Protein AF-H1KG94-F1 (afdb_monomer)

Radius of gyration: 16.06 Å; Cα contacts (8 Å, |Δi|>4): 146; chains: 1; bounding box: 46×29×53 Å

Sequence (96 aa):
MHDPSSPWQPMDNAPLDRPVDLRLDRWVGDGDRLTTGIARGASWMTRTSVRHPVPHWSRVPAGWRVTGWRPSTDPSARPVEKNRRGGPAAAHEARP

Organism: NCBI:txid882800

Mean predicted aligned error: 11.31 Å

Structure (mmCIF, N/CA/C/O backbone):
data_AF-H1KG94-F1
#
_entry.id   AF-H1KG94-F1
#
loop_
_atom_site.group_PDB
_atom_site.id
_atom_site.type_symbol
_atom_site.label_atom_id
_atom_site.label_alt_id
_atom_site.label_comp_id
_atom_site.label_asym_id
_atom_site.label_entity_id
_atom_site.label_seq_id
_atom_site.pdbx_PDB_ins_code
_atom_site.Cartn_x
_atom_site.Cartn_y
_atom_site.Cartn_z
_atom_site.occupancy
_atom_site.B_iso_or_equiv
_atom_site.auth_seq_id
_atom_site.auth_comp_id
_atom_site.auth_asym_id
_atom_site.auth_atom_id
_atom_site.pdbx_PDB_model_num
ATOM 1 N N . MET A 1 1 ? 22.046 -2.400 6.134 1.00 40.34 1 MET A N 1
ATOM 2 C CA . MET A 1 1 ? 22.381 -0.965 6.243 1.00 40.34 1 MET A CA 1
ATOM 3 C C . MET A 1 1 ? 21.071 -0.197 6.245 1.00 40.34 1 MET A C 1
ATOM 5 O O . MET A 1 1 ? 20.387 -0.208 5.233 1.00 40.34 1 MET A O 1
ATOM 9 N N . HIS A 1 2 ? 20.671 0.355 7.390 1.00 45.38 2 HIS A N 1
ATOM 10 C CA . HIS A 1 2 ? 19.586 1.335 7.447 1.00 45.38 2 HIS A CA 1
ATOM 11 C C . HIS A 1 2 ? 20.196 2.677 7.050 1.00 45.38 2 HIS A C 1
ATOM 13 O O . HIS A 1 2 ? 21.155 3.098 7.687 1.00 45.38 2 HIS A O 1
ATOM 19 N N . ASP A 1 3 ? 19.697 3.303 5.988 1.00 47.50 3 ASP A N 1
ATOM 20 C CA . ASP A 1 3 ? 20.053 4.678 5.644 1.00 47.50 3 ASP A CA 1
ATOM 21 C C . ASP A 1 3 ? 19.332 5.614 6.634 1.00 47.50 3 ASP A C 1
ATOM 23 O O . ASP A 1 3 ? 18.102 5.706 6.577 1.00 47.50 3 ASP A O 1
ATOM 27 N N . PRO A 1 4 ? 20.037 6.264 7.579 1.00 53.94 4 PRO A N 1
ATOM 28 C CA . PRO A 1 4 ? 19.405 7.096 8.605 1.00 53.94 4 PRO A CA 1
ATOM 29 C C . PRO A 1 4 ? 18.800 8.388 8.029 1.00 53.94 4 PRO A C 1
ATOM 31 O O . PRO A 1 4 ? 18.058 9.076 8.724 1.00 53.94 4 PRO A O 1
ATOM 34 N N . SER A 1 5 ? 19.093 8.711 6.764 1.00 58.28 5 SER A N 1
ATOM 35 C CA . SER A 1 5 ? 18.496 9.823 6.019 1.00 58.28 5 SER A CA 1
ATOM 36 C C . SER A 1 5 ? 17.199 9.468 5.298 1.00 58.28 5 SER A C 1
ATOM 38 O O . SER A 1 5 ? 16.544 10.366 4.765 1.00 58.28 5 SER A O 1
ATOM 40 N N . SER A 1 6 ? 16.789 8.195 5.270 1.00 67.06 6 SER A N 1
ATOM 41 C CA . SER A 1 6 ? 15.560 7.828 4.583 1.00 67.06 6 SER A CA 1
ATOM 42 C C . SER A 1 6 ? 14.363 8.248 5.438 1.00 67.06 6 SER A C 1
ATOM 44 O O . SER A 1 6 ? 14.173 7.706 6.525 1.00 67.06 6 SER A O 1
ATOM 46 N N . PRO A 1 7 ? 13.488 9.152 4.959 1.00 81.75 7 PRO A N 1
ATOM 47 C CA . PRO A 1 7 ? 12.280 9.540 5.690 1.00 81.75 7 PRO A CA 1
ATOM 48 C C . PRO A 1 7 ? 11.244 8.401 5.762 1.00 81.75 7 PRO A C 1
ATOM 50 O O . PRO A 1 7 ? 10.130 8.612 6.236 1.00 81.75 7 PRO A O 1
ATOM 53 N N . TRP A 1 8 ? 11.586 7.220 5.236 1.00 88.50 8 TRP A N 1
ATOM 54 C CA . TRP A 1 8 ? 10.749 6.039 5.126 1.00 88.50 8 TRP A CA 1
ATOM 55 C C . TRP A 1 8 ? 11.039 5.064 6.262 1.00 88.50 8 TRP A C 1
ATOM 57 O O . TRP A 1 8 ? 12.167 4.618 6.455 1.00 88.50 8 TRP A O 1
ATOM 67 N N . GLN A 1 9 ? 9.986 4.706 6.978 1.00 90.81 9 GLN A N 1
ATOM 68 C CA . GLN A 1 9 ? 9.991 3.757 8.075 1.00 90.81 9 GLN A CA 1
ATOM 69 C C . GLN A 1 9 ? 9.582 2.354 7.585 1.00 90.81 9 GLN A C 1
ATOM 71 O O . GLN A 1 9 ? 8.857 2.241 6.585 1.00 90.81 9 GLN A O 1
ATOM 76 N N . PRO A 1 10 ? 10.036 1.280 8.260 1.00 89.81 10 PRO A N 1
ATOM 77 C CA . PRO A 1 10 ? 9.632 -0.096 7.961 1.00 89.81 10 PRO A CA 1
ATOM 78 C C . PRO A 1 10 ? 8.117 -0.286 8.049 1.00 89.81 10 PRO A C 1
ATOM 80 O O . PRO A 1 10 ? 7.464 0.329 8.880 1.00 89.81 10 PRO A O 1
ATOM 83 N N . MET A 1 11 ? 7.532 -1.168 7.241 1.00 88.69 11 MET A N 1
ATOM 84 C CA . MET A 1 11 ? 6.076 -1.383 7.273 1.00 88.69 11 MET A CA 1
ATOM 85 C C . MET A 1 11 ? 5.560 -2.027 8.566 1.00 88.69 11 MET A C 1
ATOM 87 O O . MET A 1 11 ? 4.379 -1.882 8.870 1.00 88.69 11 MET A O 1
ATOM 91 N N . ASP A 1 12 ? 6.423 -2.690 9.340 1.00 87.81 12 ASP A N 1
ATOM 92 C CA . ASP A 1 12 ? 6.042 -3.416 10.560 1.00 87.81 12 ASP A CA 1
ATOM 93 C C . ASP A 1 12 ? 5.489 -2.504 11.665 1.00 87.81 12 ASP A C 1
ATOM 95 O O . ASP A 1 12 ? 4.733 -2.954 12.522 1.00 87.81 12 ASP A O 1
ATOM 99 N N . ASN A 1 13 ? 5.836 -1.212 11.635 1.00 87.00 13 ASN A N 1
ATOM 100 C CA . ASN A 1 13 ? 5.348 -0.207 12.580 1.00 87.00 13 ASN A CA 1
ATOM 101 C C . ASN A 1 13 ? 4.410 0.831 11.933 1.00 87.00 13 ASN A C 1
ATOM 103 O O . ASN A 1 13 ? 4.175 1.891 12.516 1.00 87.00 13 ASN A O 1
ATOM 107 N N . ALA A 1 14 ? 3.886 0.551 10.734 1.00 88.56 14 ALA A N 1
ATOM 108 C CA . ALA A 1 14 ? 3.001 1.471 10.030 1.00 88.56 14 ALA A CA 1
ATOM 109 C C . ALA A 1 14 ? 1.688 1.693 10.808 1.00 88.56 14 ALA A C 1
ATOM 111 O O . ALA A 1 14 ? 1.006 0.722 11.148 1.00 88.56 14 ALA A O 1
ATOM 112 N N . PRO A 1 15 ? 1.285 2.950 11.074 1.00 87.25 15 PRO A N 1
ATOM 113 C CA . PRO A 1 15 ? 0.055 3.235 11.798 1.00 87.25 15 PRO A CA 1
ATOM 114 C C . PRO A 1 15 ? -1.160 2.923 10.921 1.00 87.25 15 PRO A C 1
ATOM 116 O O . PRO A 1 15 ? -1.287 3.436 9.811 1.00 87.25 15 PRO A O 1
ATOM 119 N N . LEU A 1 16 ? -2.061 2.082 11.426 1.00 87.56 16 LEU A N 1
ATOM 120 C CA . LEU A 1 16 ? -3.226 1.583 10.683 1.00 87.56 16 LEU A CA 1
ATOM 121 C C . LEU A 1 16 ? -4.485 2.447 10.881 1.00 87.56 16 LEU A C 1
ATOM 123 O O . LEU A 1 16 ? -5.471 2.285 10.167 1.00 87.56 16 LEU A O 1
ATOM 127 N N . ASP A 1 17 ? -4.459 3.355 11.852 1.00 83.88 17 ASP A N 1
ATOM 128 C CA . ASP A 1 17 ? -5.564 4.215 12.291 1.00 83.88 17 ASP A CA 1
ATOM 129 C C . ASP A 1 17 ? -5.660 5.544 11.521 1.00 83.88 17 ASP A C 1
ATOM 131 O O . ASP A 1 17 ? -6.672 6.242 11.591 1.00 83.88 17 ASP A O 1
ATOM 135 N N . ARG A 1 18 ? -4.623 5.899 10.755 1.00 84.62 18 ARG A N 1
ATOM 136 C CA . ARG A 1 18 ? -4.506 7.191 10.065 1.00 84.62 18 ARG A CA 1
ATOM 137 C C . ARG A 1 18 ? -3.875 7.058 8.680 1.00 84.62 18 ARG A C 1
ATOM 139 O O . ARG A 1 18 ? -3.186 6.076 8.411 1.00 84.62 18 ARG A O 1
ATOM 146 N N . PRO A 1 19 ? -4.082 8.040 7.786 1.00 90.31 19 PRO A N 1
ATOM 147 C CA . PRO A 1 19 ? -3.440 8.037 6.485 1.00 90.31 19 PRO A CA 1
ATOM 148 C C . PRO A 1 19 ? -1.924 8.207 6.575 1.00 90.31 19 PRO A C 1
ATOM 150 O O . PRO A 1 19 ? -1.415 9.009 7.362 1.00 90.31 19 PRO A O 1
ATOM 153 N N . VAL A 1 20 ? -1.217 7.505 5.696 1.00 92.25 20 VAL A N 1
ATOM 154 C CA . VAL A 1 20 ? 0.238 7.563 5.535 1.00 92.25 20 VAL A CA 1
ATOM 155 C C . VAL A 1 20 ? 0.605 7.676 4.064 1.00 92.25 20 VAL A C 1
ATOM 157 O O . VAL A 1 20 ? -0.156 7.281 3.181 1.00 92.25 20 VAL A O 1
ATOM 160 N N . ASP A 1 21 ? 1.792 8.191 3.785 1.00 93.25 21 ASP A N 1
ATOM 161 C CA . ASP A 1 21 ? 2.396 8.000 2.474 1.00 93.25 21 ASP A CA 1
ATOM 162 C C . ASP A 1 21 ? 3.090 6.639 2.459 1.00 93.25 21 ASP A C 1
ATOM 164 O O . ASP A 1 21 ? 3.795 6.290 3.406 1.00 93.25 21 ASP A O 1
ATOM 168 N N . LEU A 1 22 ? 2.926 5.889 1.373 1.00 93.75 22 LEU A N 1
ATOM 169 C CA . LEU A 1 22 ? 3.552 4.587 1.175 1.00 93.75 22 LEU A CA 1
ATOM 170 C C . LEU A 1 22 ? 4.571 4.644 0.049 1.00 93.75 22 LEU A C 1
ATOM 172 O O . LEU A 1 22 ? 4.293 5.180 -1.026 1.00 93.75 22 LEU A O 1
ATOM 176 N N . ARG A 1 23 ? 5.722 4.021 0.279 1.00 93.38 23 ARG A N 1
ATOM 177 C CA . ARG A 1 23 ? 6.691 3.683 -0.753 1.00 93.38 23 ARG A CA 1
ATOM 178 C C . ARG A 1 23 ? 6.301 2.345 -1.360 1.00 93.38 23 ARG A C 1
ATOM 180 O O . ARG A 1 23 ? 6.075 1.368 -0.644 1.00 93.38 23 ARG A O 1
ATOM 187 N N . LEU A 1 24 ? 6.212 2.329 -2.680 1.00 94.12 24 LEU A N 1
ATOM 188 C CA . LEU A 1 24 ? 5.830 1.169 -3.464 1.00 94.12 24 LEU A CA 1
ATOM 189 C C . LEU A 1 24 ? 6.973 0.792 -4.388 1.00 94.12 24 LEU A C 1
ATOM 191 O O . LEU A 1 24 ? 7.548 1.671 -5.015 1.00 94.12 24 LEU A O 1
ATOM 195 N N . ASP A 1 25 ? 7.228 -0.496 -4.548 1.00 91.81 25 ASP A N 1
ATOM 196 C CA . ASP A 1 25 ? 8.189 -1.006 -5.513 1.00 91.81 25 ASP A CA 1
ATOM 197 C C . ASP A 1 25 ? 7.519 -2.040 -6.421 1.00 91.81 25 ASP A C 1
ATOM 199 O O . ASP A 1 25 ? 6.701 -2.855 -5.984 1.00 91.81 25 ASP A O 1
ATOM 203 N N . ARG A 1 26 ? 7.853 -2.003 -7.708 1.00 89.69 26 ARG A N 1
ATOM 204 C CA . ARG A 1 26 ? 7.395 -2.969 -8.705 1.00 89.69 26 ARG A CA 1
ATOM 205 C C . ARG A 1 26 ? 8.539 -3.328 -9.638 1.00 89.69 26 ARG A C 1
ATOM 207 O O . ARG A 1 26 ? 9.205 -2.446 -10.172 1.00 89.69 26 ARG A O 1
ATOM 214 N N . TRP A 1 27 ? 8.712 -4.620 -9.883 1.00 84.25 27 TRP A N 1
ATOM 215 C CA . TRP A 1 27 ? 9.571 -5.103 -10.957 1.00 84.25 27 TRP A CA 1
ATOM 216 C C . TRP A 1 27 ? 8.868 -4.929 -12.306 1.00 84.25 27 TRP A C 1
ATOM 218 O O . TRP A 1 27 ? 7.689 -5.262 -12.459 1.00 84.25 27 TRP A O 1
ATOM 228 N N . VAL A 1 28 ? 9.583 -4.360 -13.270 1.00 80.81 28 VAL A N 1
ATOM 229 C CA . VAL A 1 28 ? 9.127 -4.129 -14.641 1.00 80.81 28 VAL A CA 1
ATOM 230 C C . VAL A 1 28 ? 10.017 -4.950 -15.577 1.00 80.81 28 VAL A C 1
ATOM 232 O O . VAL A 1 28 ? 11.239 -4.833 -15.511 1.00 80.81 28 VAL A O 1
ATOM 235 N N . GLY A 1 29 ? 9.400 -5.769 -16.435 1.00 74.19 29 GLY A N 1
ATOM 236 C CA . GLY A 1 29 ? 10.089 -6.776 -17.259 1.00 74.19 29 GLY A CA 1
ATOM 237 C C . GLY A 1 29 ? 10.313 -8.099 -16.514 1.00 74.19 29 GLY A C 1
ATOM 238 O O . GLY A 1 29 ? 9.767 -8.280 -15.424 1.00 74.19 29 GLY A O 1
ATOM 239 N N . ASP A 1 30 ? 11.129 -8.994 -17.079 1.00 73.50 30 ASP A N 1
ATOM 240 C CA . ASP A 1 30 ? 11.557 -10.280 -16.488 1.00 73.50 30 ASP A CA 1
ATOM 241 C C . ASP A 1 30 ? 12.494 -10.105 -15.267 1.00 73.50 30 ASP A C 1
ATOM 243 O O . ASP A 1 30 ? 13.480 -10.812 -15.097 1.00 73.50 30 ASP A O 1
ATOM 247 N N . GLY A 1 31 ? 12.201 -9.141 -14.389 1.00 65.38 31 GLY A N 1
ATOM 248 C CA . GLY A 1 31 ? 12.937 -8.909 -13.143 1.00 65.38 31 GLY A CA 1
ATOM 249 C C . GLY A 1 31 ? 14.127 -7.951 -13.237 1.00 65.38 31 GLY A C 1
ATOM 250 O O . GLY A 1 31 ? 14.773 -7.724 -12.223 1.00 65.38 31 GLY A O 1
ATOM 251 N N . ASP A 1 32 ? 14.398 -7.335 -14.390 1.00 69.38 32 ASP A N 1
ATOM 252 C CA . ASP A 1 32 ? 15.607 -6.508 -14.558 1.00 69.38 32 ASP A CA 1
ATOM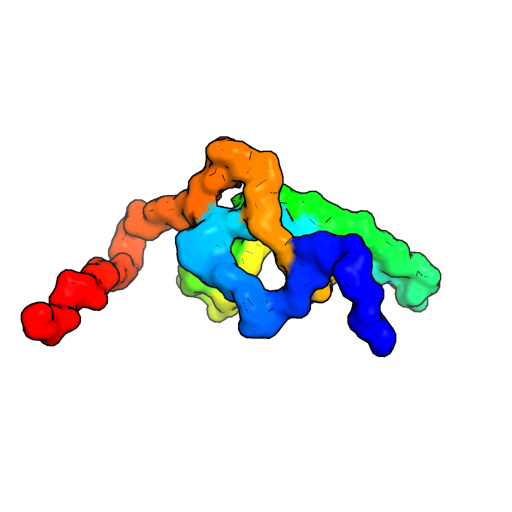 253 C C . ASP A 1 32 ? 15.495 -5.077 -14.014 1.00 69.38 32 ASP A C 1
ATOM 255 O O . ASP A 1 32 ? 16.507 -4.453 -13.685 1.00 69.38 32 ASP A O 1
ATOM 259 N N . ARG A 1 33 ? 14.284 -4.511 -13.904 1.00 73.25 33 ARG A N 1
ATOM 260 C CA . ARG A 1 33 ? 14.121 -3.102 -13.511 1.00 73.25 33 ARG A CA 1
ATOM 261 C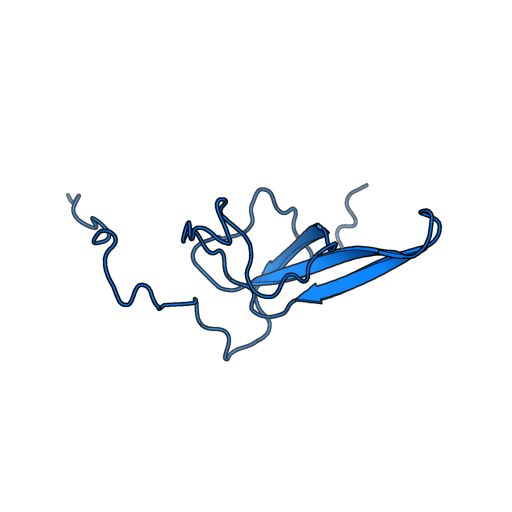 C . ARG A 1 33 ? 13.171 -2.916 -12.339 1.00 73.25 33 ARG A C 1
ATOM 263 O O . ARG A 1 33 ? 11.961 -3.086 -12.471 1.00 73.25 33 ARG A O 1
ATOM 270 N N . LEU A 1 34 ? 13.710 -2.464 -11.209 1.00 83.81 34 LEU A N 1
ATOM 271 C CA . LEU A 1 34 ? 12.914 -2.010 -10.072 1.00 83.81 34 LEU A CA 1
ATOM 272 C C . LEU A 1 34 ? 12.419 -0.579 -10.315 1.00 83.81 34 LEU A C 1
ATOM 274 O O . LEU A 1 34 ? 13.208 0.3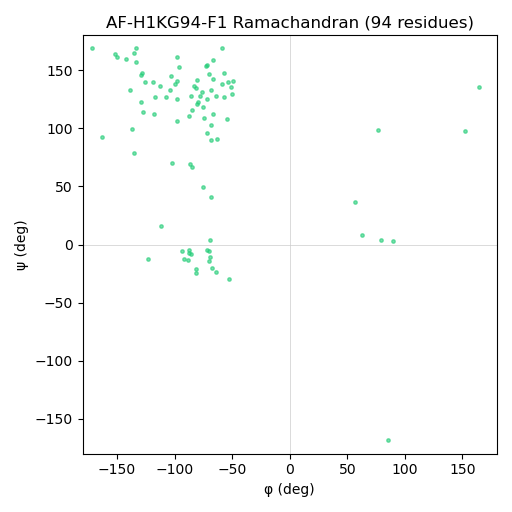40 -10.529 1.00 83.81 34 LEU A O 1
ATOM 278 N N . THR A 1 35 ? 11.104 -0.387 -10.278 1.00 86.81 35 THR A N 1
ATOM 279 C CA . THR A 1 35 ? 10.466 0.932 -10.304 1.00 86.81 35 THR A CA 1
ATOM 280 C C . THR A 1 35 ? 9.908 1.243 -8.925 1.00 86.81 35 THR A C 1
ATOM 282 O O . THR A 1 35 ? 9.119 0.464 -8.395 1.00 86.81 35 THR A O 1
ATOM 285 N N . THR A 1 36 ? 10.281 2.397 -8.371 1.00 89.56 36 THR A N 1
ATOM 286 C CA . THR A 1 36 ? 9.743 2.905 -7.105 1.00 89.56 36 THR A CA 1
ATOM 287 C C . THR A 1 36 ? 8.667 3.957 -7.372 1.00 89.56 36 THR A C 1
ATOM 289 O O . THR A 1 36 ? 8.820 4.817 -8.238 1.00 89.56 36 THR A O 1
ATOM 292 N N . GLY A 1 37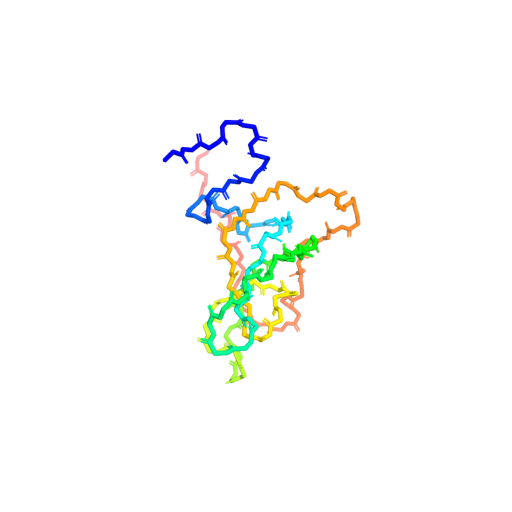 ? 7.581 3.904 -6.611 1.00 89.88 37 GLY A N 1
ATOM 293 C CA . GLY A 1 37 ? 6.461 4.836 -6.640 1.00 89.88 37 GLY A CA 1
ATOM 294 C C . GLY A 1 37 ? 6.058 5.268 -5.231 1.00 89.88 37 GLY A C 1
ATOM 295 O O . GLY A 1 37 ? 6.517 4.709 -4.234 1.00 89.88 37 GLY A O 1
ATOM 296 N N . ILE A 1 38 ? 5.193 6.281 -5.146 1.00 91.56 38 ILE A N 1
ATOM 297 C CA . ILE A 1 38 ? 4.664 6.782 -3.874 1.00 91.56 38 ILE A CA 1
ATOM 298 C C . ILE A 1 38 ? 3.140 6.850 -3.951 1.00 91.56 38 ILE A C 1
ATOM 300 O O . ILE A 1 38 ? 2.595 7.560 -4.797 1.00 91.56 38 ILE A O 1
ATOM 304 N N . ALA A 1 39 ? 2.455 6.166 -3.037 1.00 90.69 39 ALA A N 1
ATOM 305 C CA . ALA A 1 39 ? 1.023 6.337 -2.816 1.00 90.69 39 ALA A CA 1
ATOM 306 C C . ALA A 1 39 ? 0.804 7.285 -1.635 1.00 90.69 39 ALA A C 1
ATOM 308 O O . ALA A 1 39 ? 1.029 6.917 -0.484 1.00 90.69 39 ALA A O 1
ATOM 309 N N . ARG A 1 40 ? 0.381 8.520 -1.923 1.00 91.00 40 ARG A N 1
ATOM 310 C CA . ARG A 1 40 ? 0.138 9.538 -0.892 1.00 91.00 40 ARG A CA 1
ATOM 311 C C . ARG A 1 40 ? -1.215 9.355 -0.217 1.00 91.00 40 ARG A C 1
ATOM 313 O O . ARG A 1 40 ? -2.199 9.052 -0.903 1.00 91.00 40 ARG A O 1
ATOM 320 N N . GLY A 1 41 ? -1.269 9.581 1.095 1.00 88.81 41 GLY A N 1
ATOM 321 C CA . GLY A 1 41 ? -2.507 9.507 1.880 1.00 88.81 41 GLY A CA 1
ATOM 322 C C . GLY A 1 41 ? -3.230 8.156 1.772 1.00 88.81 41 GLY A C 1
ATOM 323 O O . GLY A 1 41 ? -4.458 8.111 1.685 1.00 88.81 41 GLY A O 1
ATOM 324 N N . ALA A 1 42 ? -2.479 7.058 1.702 1.00 89.88 42 ALA A N 1
ATOM 325 C CA . ALA A 1 42 ? -3.012 5.705 1.758 1.00 89.88 42 ALA A CA 1
ATOM 326 C C . ALA A 1 42 ? -3.527 5.398 3.169 1.00 89.88 42 ALA A C 1
ATOM 328 O O . ALA A 1 42 ? -2.987 5.871 4.163 1.00 89.88 42 ALA A O 1
ATOM 329 N N . SER A 1 43 ? -4.580 4.596 3.272 1.00 89.81 43 SER A N 1
ATOM 330 C CA . SER A 1 43 ? -5.165 4.184 4.552 1.00 89.81 43 SER A CA 1
ATOM 331 C C . SER A 1 43 ? -5.317 2.677 4.587 1.00 89.81 43 SER A C 1
ATOM 333 O O . SER A 1 43 ? -5.608 2.060 3.558 1.00 89.81 43 SER A O 1
ATOM 335 N N . TRP A 1 44 ? -5.146 2.095 5.767 1.00 87.81 44 TRP A N 1
ATOM 336 C CA . TRP A 1 44 ? -5.384 0.678 5.971 1.00 87.81 44 TRP A CA 1
ATOM 337 C C . TRP A 1 44 ? -6.878 0.370 5.851 1.00 87.81 44 TRP A C 1
ATOM 339 O O . TRP A 1 44 ? -7.721 1.072 6.410 1.00 87.81 44 TRP A O 1
ATOM 349 N N . MET A 1 45 ? -7.216 -0.669 5.094 1.00 84.00 45 MET A N 1
ATOM 350 C CA . MET A 1 45 ? -8.585 -1.124 4.885 1.00 84.00 45 MET A CA 1
ATOM 351 C C . MET A 1 45 ? -8.724 -2.543 5.421 1.00 84.00 45 MET A C 1
ATOM 353 O O . MET A 1 45 ? -8.186 -3.489 4.853 1.00 84.00 45 MET A O 1
ATOM 357 N N . THR A 1 46 ? -9.495 -2.698 6.497 1.00 73.19 46 THR A N 1
ATOM 358 C CA . THR A 1 46 ? -9.844 -4.005 7.080 1.00 73.19 46 THR A CA 1
ATOM 359 C C . THR A 1 46 ? -11.066 -4.640 6.424 1.00 73.19 46 THR A C 1
ATOM 361 O O . THR A 1 46 ? -11.387 -5.791 6.717 1.00 73.19 46 THR A O 1
ATOM 364 N N . ARG A 1 47 ? -11.768 -3.910 5.541 1.00 65.06 47 ARG A N 1
ATOM 365 C CA . ARG A 1 47 ? -13.005 -4.395 4.932 1.00 65.06 47 ARG A CA 1
ATOM 366 C C . ARG A 1 47 ? -12.722 -5.556 3.983 1.00 65.06 47 ARG A C 1
ATOM 368 O O . ARG A 1 47 ? -12.341 -5.369 2.828 1.00 65.06 47 ARG A O 1
ATOM 375 N N . THR A 1 48 ? -13.030 -6.742 4.478 1.00 61.00 48 THR A N 1
ATOM 376 C CA . THR A 1 48 ? -13.102 -7.997 3.746 1.00 61.00 48 THR A CA 1
ATOM 377 C C . THR A 1 48 ? -14.335 -7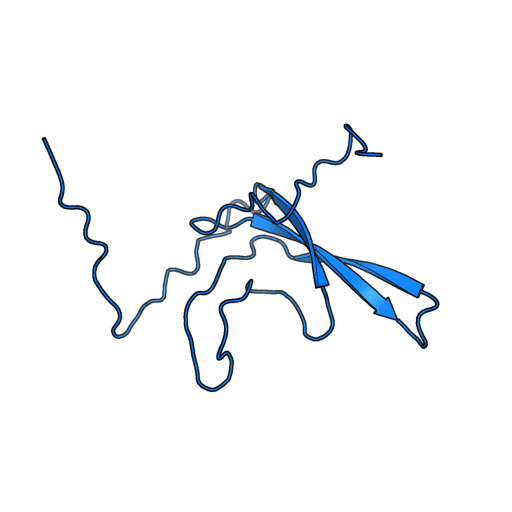.971 2.844 1.00 61.00 48 THR A C 1
ATOM 379 O O . THR A 1 48 ? -15.462 -8.198 3.276 1.00 61.00 48 THR A O 1
ATOM 382 N N . SER A 1 49 ? -14.152 -7.602 1.579 1.00 58.53 49 SER A N 1
ATOM 383 C CA . SER A 1 49 ? -15.171 -7.807 0.538 1.00 58.53 49 SER A CA 1
ATOM 384 C C . SER A 1 49 ? -14.825 -9.073 -0.241 1.00 58.53 49 SER A C 1
ATOM 386 O O . SER A 1 49 ? -13.668 -9.477 -0.239 1.00 58.53 49 SER A O 1
ATOM 388 N N . VAL A 1 50 ? -15.769 -9.672 -0.975 1.00 61.47 50 VAL A N 1
ATOM 389 C CA . VAL A 1 50 ? -15.460 -10.833 -1.846 1.00 61.47 50 VAL A CA 1
ATOM 390 C C . VAL A 1 50 ? -14.295 -10.527 -2.807 1.00 61.47 50 VAL A C 1
ATOM 392 O O . VAL A 1 50 ? -13.519 -11.411 -3.146 1.00 61.47 50 VAL A O 1
ATOM 395 N N . ARG A 1 51 ? -14.127 -9.256 -3.206 1.00 59.53 51 ARG A N 1
ATOM 396 C CA . ARG A 1 51 ? -13.023 -8.795 -4.066 1.00 59.53 51 ARG A CA 1
ATOM 397 C C . ARG A 1 51 ? -11.706 -8.543 -3.323 1.00 59.53 51 ARG A C 1
ATOM 399 O O . ARG A 1 51 ? -10.657 -8.545 -3.952 1.00 59.53 51 ARG A O 1
ATOM 406 N N . HIS A 1 52 ? -11.755 -8.327 -2.012 1.00 62.56 52 HIS A N 1
ATOM 407 C CA . HIS A 1 52 ? -10.591 -8.076 -1.165 1.00 62.56 52 HIS A CA 1
ATOM 408 C C . HIS A 1 52 ? -10.718 -8.918 0.105 1.00 62.56 52 HIS A C 1
ATOM 410 O O . HIS A 1 52 ? -11.134 -8.393 1.137 1.00 62.56 52 HIS A O 1
ATOM 416 N N . PRO A 1 53 ? -10.412 -10.225 0.028 1.00 64.88 53 PRO A N 1
ATOM 417 C CA . PRO A 1 53 ? -10.582 -11.152 1.145 1.00 64.88 53 PRO A CA 1
ATOM 418 C C . PRO A 1 53 ? -9.554 -10.935 2.265 1.00 64.88 53 PRO A C 1
ATOM 420 O O . PRO A 1 53 ? -9.630 -11.583 3.303 1.00 64.88 53 PRO A O 1
ATOM 423 N N . VAL A 1 54 ? -8.593 -10.031 2.064 1.00 76.00 54 VAL A N 1
ATOM 424 C CA . VAL A 1 54 ? -7.543 -9.710 3.028 1.00 76.00 54 VAL A CA 1
ATOM 425 C C . VAL A 1 54 ? -7.467 -8.200 3.262 1.00 76.00 54 VAL A C 1
ATOM 427 O O . VAL A 1 54 ? -7.732 -7.415 2.338 1.00 76.00 54 VAL A O 1
ATOM 430 N N . PRO A 1 55 ? -7.098 -7.774 4.483 1.00 80.56 55 PRO A N 1
ATOM 431 C CA . PRO A 1 55 ? -6.752 -6.391 4.751 1.00 80.56 55 PRO A CA 1
ATOM 432 C C . PRO A 1 55 ? -5.667 -5.890 3.797 1.00 80.56 55 PRO A C 1
ATOM 434 O O . PRO A 1 55 ? -4.733 -6.619 3.459 1.00 80.56 55 PRO A O 1
ATOM 437 N N . HIS A 1 56 ? -5.800 -4.652 3.338 1.00 85.00 56 HIS A N 1
ATOM 438 C CA . HIS A 1 56 ? -4.868 -4.070 2.379 1.00 85.00 56 HIS A CA 1
ATOM 439 C C . HIS A 1 56 ? -4.767 -2.558 2.552 1.00 85.00 56 HIS A C 1
ATOM 441 O O . HIS A 1 56 ? -5.641 -1.909 3.125 1.00 85.00 56 HIS A O 1
ATOM 447 N N . TRP A 1 57 ? -3.695 -1.984 2.017 1.00 89.00 57 TRP A N 1
ATOM 448 C CA . TRP A 1 57 ? -3.546 -0.540 1.911 1.00 89.00 57 TRP A CA 1
ATOM 449 C C . TRP A 1 57 ? -4.302 -0.010 0.698 1.00 89.00 57 TRP A C 1
ATOM 451 O O . TRP A 1 57 ? -4.198 -0.546 -0.408 1.00 89.00 57 TRP A O 1
ATOM 461 N N . SER A 1 58 ? -5.045 1.075 0.893 1.00 86.69 58 SER A N 1
ATOM 462 C CA . SER A 1 58 ? -5.699 1.777 -0.206 1.00 86.69 58 SER A CA 1
ATOM 463 C C . SER A 1 58 ? -4.675 2.433 -1.136 1.00 86.69 58 SER A C 1
ATOM 465 O O . SER A 1 58 ? -3.536 2.688 -0.750 1.00 86.69 58 SER A O 1
ATOM 467 N N . ARG A 1 59 ? -5.080 2.723 -2.381 1.00 85.94 59 ARG A N 1
ATOM 468 C CA . ARG A 1 59 ? -4.247 3.405 -3.396 1.00 85.94 59 ARG A CA 1
ATOM 469 C C . ARG A 1 59 ? -2.977 2.646 -3.818 1.00 85.94 59 ARG A C 1
ATOM 471 O O . ARG A 1 59 ? -2.184 3.197 -4.576 1.00 85.94 59 ARG A O 1
ATOM 478 N N . VAL A 1 60 ? -2.803 1.394 -3.392 1.00 88.62 60 VAL A N 1
ATOM 479 C CA . VAL A 1 60 ? -1.739 0.508 -3.879 1.00 88.62 60 VAL A CA 1
ATOM 480 C C . VAL A 1 60 ? -2.213 -0.174 -5.165 1.00 88.62 60 VAL A C 1
ATOM 482 O O . VAL A 1 60 ? -3.188 -0.929 -5.120 1.00 88.62 60 VAL A O 1
ATOM 485 N N . PRO A 1 61 ? -1.580 0.078 -6.325 1.00 86.38 61 PRO A N 1
ATOM 486 C CA . PRO A 1 61 ? -1.986 -0.568 -7.564 1.00 86.38 61 PRO A CA 1
ATOM 487 C C . PRO A 1 61 ? -1.606 -2.056 -7.572 1.00 86.38 61 PRO A C 1
ATOM 489 O O . PRO A 1 61 ? -0.644 -2.477 -6.928 1.00 86.38 61 PRO A O 1
ATOM 492 N N . ALA A 1 62 ? -2.332 -2.860 -8.351 1.00 84.62 62 ALA A N 1
ATOM 493 C CA . ALA A 1 62 ? -2.034 -4.284 -8.496 1.00 84.62 62 ALA A CA 1
ATOM 494 C C . ALA A 1 62 ? -0.606 -4.515 -9.029 1.00 84.62 62 ALA A C 1
ATOM 496 O O . ALA A 1 62 ? -0.142 -3.812 -9.931 1.00 84.62 62 ALA A O 1
ATOM 497 N N . GLY A 1 63 ? 0.090 -5.505 -8.464 1.00 85.81 63 GLY A N 1
ATOM 498 C CA . GLY A 1 63 ? 1.474 -5.835 -8.825 1.00 85.81 63 GLY A CA 1
ATOM 499 C C . GLY A 1 63 ? 2.540 -4.921 -8.211 1.00 85.81 63 GLY A C 1
ATOM 500 O O . GLY A 1 63 ? 3.718 -5.098 -8.507 1.00 85.81 63 GLY A O 1
ATOM 501 N N . TRP A 1 64 ? 2.156 -3.965 -7.361 1.00 90.81 64 TRP A N 1
ATOM 502 C CA . TRP A 1 64 ? 3.091 -3.178 -6.559 1.00 90.81 64 TRP A CA 1
ATOM 503 C C . TRP A 1 64 ? 3.194 -3.742 -5.146 1.00 90.81 64 TRP A C 1
ATOM 505 O O . TRP A 1 64 ? 2.195 -4.137 -4.545 1.00 90.81 64 TRP A O 1
ATOM 515 N N . ARG A 1 65 ? 4.408 -3.748 -4.600 1.00 90.56 65 ARG A N 1
ATOM 516 C CA . ARG A 1 65 ? 4.688 -4.150 -3.223 1.00 90.56 65 ARG A CA 1
ATOM 517 C C . ARG A 1 65 ? 4.941 -2.915 -2.374 1.00 90.56 65 ARG A C 1
ATOM 519 O O . ARG A 1 65 ? 5.715 -2.051 -2.764 1.00 90.56 65 ARG A O 1
ATOM 526 N N . VAL A 1 66 ? 4.318 -2.846 -1.204 1.00 91.56 66 VAL A N 1
ATOM 527 C CA . VAL A 1 66 ? 4.595 -1.789 -0.227 1.00 91.56 66 VAL A CA 1
ATOM 528 C C . VAL A 1 66 ? 5.899 -2.110 0.502 1.00 91.56 66 VAL A C 1
ATOM 530 O O . VAL A 1 66 ? 6.049 -3.220 1.015 1.00 91.56 66 VAL A O 1
ATOM 533 N N . THR A 1 67 ? 6.837 -1.164 0.534 1.00 91.38 67 THR A N 1
ATOM 534 C CA . THR A 1 67 ? 8.188 -1.370 1.089 1.00 91.38 67 THR A CA 1
ATOM 535 C C . THR A 1 67 ? 8.558 -0.403 2.209 1.00 91.38 67 THR A C 1
ATOM 537 O O . THR A 1 67 ? 9.511 -0.661 2.938 1.00 91.38 67 THR A O 1
ATOM 540 N N . GLY A 1 68 ? 7.785 0.665 2.417 1.00 91.88 68 GLY A N 1
ATOM 541 C CA . GLY A 1 68 ? 7.953 1.564 3.558 1.00 91.88 68 GLY A CA 1
ATOM 542 C C . GLY A 1 68 ? 6.822 2.576 3.674 1.00 91.88 68 GLY A C 1
ATOM 543 O O . GLY A 1 68 ? 6.027 2.736 2.746 1.00 91.88 68 GLY A O 1
ATOM 544 N N . TRP A 1 69 ? 6.762 3.282 4.798 1.00 94.06 69 TRP A N 1
ATOM 545 C CA . TRP A 1 69 ? 5.763 4.323 5.046 1.00 94.06 69 TRP A CA 1
ATOM 546 C C . TRP A 1 69 ? 6.384 5.577 5.653 1.00 94.06 69 TRP A C 1
ATOM 548 O O . TRP A 1 69 ? 7.506 5.562 6.147 1.00 94.06 69 TRP A O 1
ATOM 558 N N . ARG A 1 70 ? 5.646 6.681 5.629 1.00 93.00 70 ARG A N 1
ATOM 559 C CA . ARG A 1 70 ? 5.964 7.899 6.382 1.00 93.00 70 ARG A CA 1
ATOM 560 C C . ARG A 1 70 ? 4.675 8.660 6.707 1.00 93.00 70 ARG A C 1
ATOM 562 O O . ARG A 1 70 ? 3.648 8.387 6.075 1.00 93.00 70 ARG A O 1
ATOM 569 N N . PRO A 1 71 ? 4.691 9.618 7.651 1.00 89.25 71 PRO A N 1
ATOM 570 C CA . PRO A 1 71 ? 3.533 10.472 7.900 1.00 89.25 71 PRO A CA 1
ATOM 571 C C . PRO A 1 71 ? 3.013 11.101 6.602 1.00 89.25 71 PRO A C 1
ATOM 573 O O . PRO A 1 71 ? 3.806 11.552 5.773 1.00 89.25 71 PRO A O 1
ATOM 576 N N . SER A 1 72 ?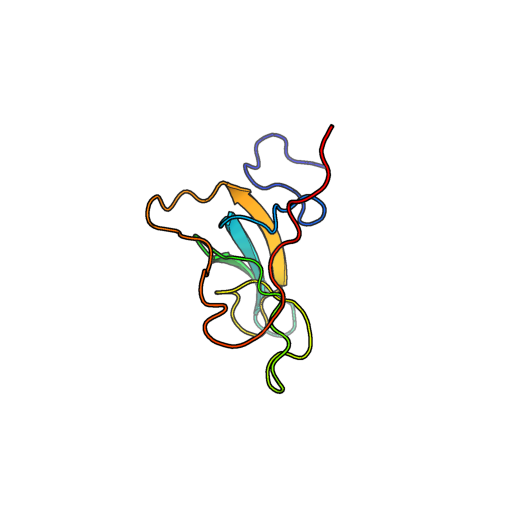 1.688 11.095 6.413 1.00 86.94 72 SER A N 1
ATOM 577 C CA . SER A 1 72 ? 1.063 11.675 5.220 1.00 86.94 72 SER A CA 1
ATOM 578 C C . SER A 1 72 ? 1.466 13.141 5.079 1.00 86.94 72 SER A C 1
ATOM 580 O O . SER A 1 72 ? 1.283 13.927 6.007 1.00 86.94 72 SER A O 1
ATOM 582 N N . THR A 1 73 ? 1.981 13.520 3.909 1.00 82.06 73 THR A N 1
ATOM 583 C CA . THR A 1 73 ? 2.240 14.934 3.590 1.00 82.06 73 THR A CA 1
ATOM 584 C C . THR A 1 73 ? 1.017 15.624 2.988 1.00 82.06 73 THR A C 1
ATOM 586 O O . THR A 1 73 ? 1.067 16.814 2.694 1.00 82.06 73 THR A O 1
ATOM 589 N N . ASP A 1 74 ? -0.061 14.876 2.737 1.00 78.06 74 ASP A N 1
ATOM 590 C CA . ASP A 1 74 ? -1.318 15.407 2.220 1.00 78.06 74 ASP A CA 1
ATOM 591 C C . ASP A 1 74 ? -2.213 15.866 3.390 1.00 78.06 74 ASP A C 1
ATOM 593 O O . ASP A 1 74 ? -2.716 15.012 4.130 1.00 78.06 74 ASP A O 1
ATOM 597 N N . PRO A 1 75 ? -2.438 17.184 3.567 1.00 70.19 75 PRO A N 1
ATOM 598 C CA . PRO A 1 75 ? -3.281 17.721 4.636 1.00 70.19 75 PRO A CA 1
ATOM 599 C C . PRO A 1 75 ? -4.774 17.428 4.425 1.00 70.19 75 PRO A C 1
ATOM 601 O O . PRO A 1 75 ? -5.571 17.583 5.347 1.00 70.19 75 PRO A O 1
ATOM 604 N N . SER A 1 76 ? -5.167 17.005 3.219 1.00 74.25 76 SER A N 1
ATOM 605 C CA . SER A 1 76 ? -6.539 16.603 2.896 1.00 74.25 76 SER A CA 1
ATOM 606 C C . SER A 1 76 ? -6.763 15.099 3.048 1.00 74.25 76 SER A C 1
ATOM 608 O O . SER A 1 76 ? -7.899 14.634 2.907 1.00 74.25 76 SER A O 1
ATOM 610 N N . ALA A 1 77 ? -5.713 14.322 3.336 1.00 72.94 77 ALA A N 1
ATOM 611 C CA . ALA A 1 77 ? -5.842 12.892 3.549 1.00 72.94 77 ALA A CA 1
ATOM 612 C C . ALA A 1 77 ? -6.639 12.639 4.829 1.00 72.94 77 ALA A C 1
ATOM 614 O O . ALA A 1 77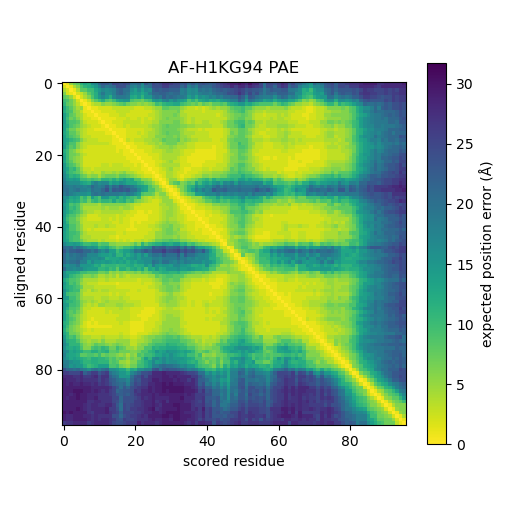 ? -6.192 12.912 5.941 1.00 72.94 77 ALA A O 1
ATOM 615 N N . ARG A 1 78 ? -7.839 12.090 4.662 1.00 69.06 78 ARG A N 1
ATOM 616 C CA . ARG A 1 78 ? -8.662 11.605 5.767 1.00 69.06 78 ARG A CA 1
ATOM 617 C C . ARG A 1 78 ? -8.576 10.087 5.816 1.00 69.06 78 ARG A C 1
ATOM 619 O O . ARG A 1 78 ? -8.518 9.474 4.742 1.00 69.06 78 ARG A O 1
ATOM 626 N N . PRO A 1 79 ? -8.595 9.473 7.016 1.00 66.75 79 PRO A N 1
ATOM 627 C CA . PRO A 1 79 ? -8.861 8.048 7.114 1.00 66.75 79 PRO A CA 1
ATOM 628 C C . PRO A 1 79 ? -10.106 7.747 6.285 1.00 66.75 79 PRO A C 1
ATOM 630 O O . PRO A 1 79 ? -11.049 8.545 6.251 1.00 66.75 79 PRO A O 1
ATOM 633 N N . VAL A 1 80 ? -10.116 6.627 5.573 1.00 64.12 80 VAL A N 1
ATOM 634 C CA . VAL A 1 80 ? -11.312 6.235 4.829 1.00 64.12 80 VAL A CA 1
ATOM 635 C C . VAL A 1 80 ? -12.408 5.869 5.841 1.00 64.12 80 VAL A C 1
ATOM 637 O O . VAL A 1 80 ? -12.539 4.724 6.247 1.00 64.12 80 VAL A O 1
ATOM 640 N N . GLU A 1 81 ? -13.207 6.860 6.251 1.00 54.44 81 GLU A N 1
ATOM 641 C CA . GLU A 1 81 ? -14.237 6.773 7.304 1.00 54.44 81 GLU A CA 1
ATOM 642 C C . GLU A 1 81 ? -15.468 5.929 6.926 1.00 54.44 81 GLU A C 1
ATOM 644 O O . GLU A 1 81 ? -16.362 5.712 7.744 1.00 54.44 81 GLU A O 1
ATOM 649 N N . LYS A 1 82 ? -15.592 5.441 5.687 1.00 48.44 82 LYS A N 1
ATOM 650 C CA . LYS A 1 82 ? -16.847 4.824 5.225 1.00 48.44 82 LYS A CA 1
ATOM 651 C C . LYS A 1 82 ? -16.961 3.333 5.559 1.00 48.44 82 LYS A C 1
ATOM 653 O O . LYS A 1 82 ? -17.132 2.499 4.673 1.00 48.44 82 LYS A 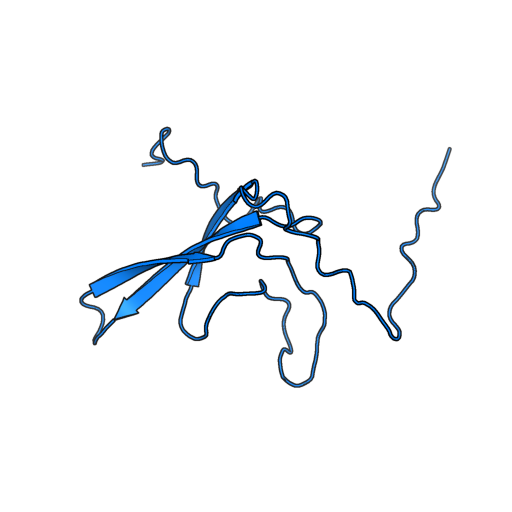O 1
ATOM 658 N N . ASN A 1 83 ? -17.109 3.060 6.854 1.00 47.09 83 ASN A N 1
ATOM 659 C CA . ASN A 1 83 ? -17.964 1.992 7.384 1.00 47.09 83 ASN A CA 1
ATOM 660 C C . ASN A 1 83 ? -19.460 2.398 7.313 1.00 47.09 83 ASN A C 1
ATOM 662 O O . ASN A 1 83 ? -20.202 2.286 8.283 1.00 47.09 83 ASN A O 1
ATOM 666 N N . ARG A 1 84 ? -19.964 2.878 6.160 1.00 44.22 84 ARG A N 1
ATOM 667 C CA . ARG A 1 84 ? -21.414 3.122 5.955 1.00 44.22 84 ARG A CA 1
ATOM 668 C C . ARG A 1 84 ? -22.129 1.835 5.519 1.00 44.22 84 ARG A C 1
ATOM 670 O O . ARG A 1 84 ? -22.570 1.728 4.375 1.00 44.22 84 ARG A O 1
ATOM 677 N N . ARG A 1 85 ? -22.182 0.864 6.437 1.00 44.44 85 ARG A N 1
ATOM 678 C CA . ARG A 1 85 ? -23.191 -0.206 6.629 1.00 44.44 85 ARG A CA 1
ATOM 679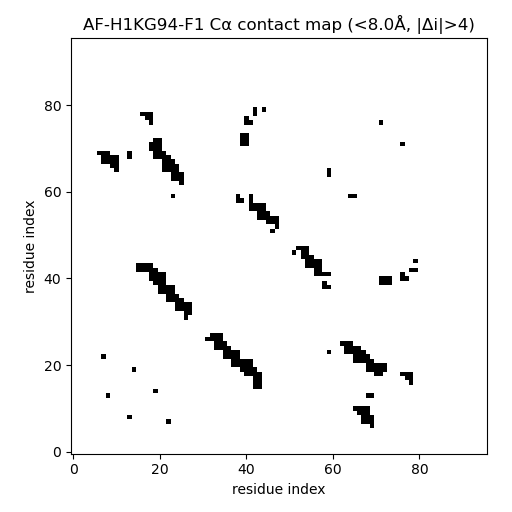 C C . ARG A 1 85 ? -22.535 -1.421 7.294 1.00 44.44 85 ARG A C 1
ATOM 681 O O . ARG A 1 85 ? -21.949 -2.243 6.601 1.00 44.44 85 ARG A O 1
ATOM 688 N N . GLY A 1 86 ? -22.696 -1.507 8.617 1.00 45.94 86 GLY A N 1
ATOM 689 C CA . GLY A 1 86 ? -22.604 -2.739 9.412 1.00 45.94 86 GLY A CA 1
ATOM 690 C C . GLY A 1 86 ? -21.193 -3.268 9.696 1.00 45.94 86 GLY A C 1
ATOM 691 O O . GLY A 1 86 ? -20.629 -3.982 8.878 1.00 45.94 86 GLY A O 1
ATOM 692 N N . GLY A 1 87 ? -20.657 -2.974 10.883 1.00 34.62 87 GLY A N 1
ATOM 693 C CA . GLY A 1 87 ? -19.453 -3.604 11.452 1.00 34.62 87 GLY A CA 1
ATOM 694 C C . GLY A 1 87 ? -18.903 -2.773 12.615 1.00 34.62 87 GLY A C 1
ATOM 695 O O . GLY A 1 87 ? -18.943 -1.550 12.510 1.00 34.62 87 GLY A O 1
ATOM 696 N N . PRO A 1 88 ? -18.528 -3.400 13.744 1.00 38.69 88 PRO A N 1
ATOM 697 C CA . PRO A 1 88 ? -19.071 -3.093 15.064 1.00 38.69 88 PRO A CA 1
ATOM 698 C C . PRO A 1 88 ? -18.570 -1.763 15.628 1.00 38.69 88 PRO A C 1
ATOM 700 O O . PRO A 1 88 ? -17.489 -1.286 15.286 1.00 38.69 88 PRO A O 1
ATOM 703 N N . ALA A 1 89 ? -19.390 -1.182 16.508 1.00 40.53 89 ALA A N 1
ATOM 704 C CA . ALA A 1 89 ? -19.033 -0.013 17.295 1.00 40.53 89 ALA A CA 1
ATOM 705 C C . ALA A 1 89 ? -17.677 -0.254 17.961 1.00 40.53 89 ALA A C 1
ATOM 707 O O . ALA A 1 89 ? -17.467 -1.296 18.583 1.00 40.53 89 ALA A O 1
ATOM 708 N N . ALA A 1 90 ? -16.763 0.703 17.816 1.00 44.41 90 ALA A N 1
ATOM 709 C CA . ALA A 1 90 ? -15.584 0.746 18.653 1.00 44.41 90 ALA A CA 1
ATOM 710 C C . ALA A 1 90 ? -16.069 0.741 20.107 1.00 44.41 90 ALA A C 1
ATOM 712 O O . ALA A 1 90 ? -16.658 1.715 20.576 1.00 44.41 90 ALA A O 1
ATOM 713 N N . ALA A 1 91 ? -15.869 -0.384 20.790 1.00 43.78 91 ALA A N 1
ATOM 714 C CA . ALA A 1 91 ? -15.932 -0.453 22.232 1.00 43.78 91 ALA A CA 1
ATOM 715 C C . ALA A 1 91 ? -14.801 0.441 22.757 1.00 43.78 91 ALA A C 1
ATOM 717 O O . ALA A 1 91 ? -13.650 0.032 22.872 1.00 43.78 91 ALA A O 1
ATOM 718 N N . HIS A 1 92 ? -15.120 1.710 22.983 1.00 43.03 92 HIS A N 1
ATOM 719 C CA . HIS A 1 92 ? -14.411 2.554 23.930 1.00 43.03 92 HIS A CA 1
ATOM 720 C C . HIS A 1 92 ? -15.281 2.642 25.177 1.00 43.03 92 HIS A C 1
ATOM 722 O O . HIS A 1 92 ? -15.879 3.665 25.487 1.00 43.03 92 HIS A O 1
ATOM 728 N N . GLU A 1 93 ? -15.361 1.513 25.873 1.00 45.59 93 GLU A N 1
ATOM 729 C CA . GLU A 1 93 ? -15.736 1.476 27.276 1.00 45.59 93 GLU A CA 1
ATOM 730 C C . GLU A 1 93 ? -14.795 0.500 27.981 1.00 45.59 93 GLU A C 1
ATOM 732 O O . GLU A 1 93 ? -14.934 -0.714 27.875 1.00 45.59 93 GLU A O 1
ATOM 737 N N . ALA A 1 94 ? -13.784 1.054 28.646 1.00 40.19 94 ALA A N 1
ATOM 738 C CA . ALA A 1 94 ? -13.196 0.497 29.857 1.00 40.19 94 ALA A CA 1
ATOM 739 C C . ALA A 1 94 ? -12.386 1.610 30.535 1.00 40.19 94 ALA A C 1
ATOM 741 O O . ALA A 1 94 ? -11.233 1.879 30.203 1.00 40.19 94 ALA A O 1
ATOM 742 N N . ARG A 1 95 ? -13.081 2.288 31.448 1.00 37.94 95 ARG A N 1
ATOM 743 C CA . ARG A 1 95 ? -12.567 3.158 32.515 1.00 37.94 95 ARG A CA 1
ATOM 744 C C . ARG A 1 95 ? -11.619 2.381 33.456 1.00 37.94 95 ARG A C 1
ATOM 746 O O . ARG A 1 95 ? -11.567 1.153 33.356 1.00 37.94 95 ARG A O 1
ATOM 753 N N . PRO A 1 96 ? -10.870 3.046 34.355 1.00 55.62 96 PRO A N 1
ATOM 754 C CA . PRO A 1 96 ? -11.441 3.648 35.580 1.00 55.62 96 PRO A CA 1
ATOM 755 C C . PRO A 1 96 ? -11.574 5.184 35.565 1.00 55.62 96 PRO A C 1
ATOM 757 O O . PRO A 1 96 ? -10.612 5.858 35.146 1.00 55.62 96 PRO A O 1
#

Solvent-accessible surface area (backbone atoms only — not comparable to full-atom values): 6144 Å² total; per-residue (Å²): 134,84,64,90,83,54,81,58,40,63,60,93,75,55,69,61,87,41,33,24,22,33,36,29,38,29,69,48,75,100,66,82,37,82,44,77,49,74,34,72,34,22,25,57,37,75,71,64,40,97,92,34,78,54,67,45,61,44,80,64,57,91,83,53,42,81,68,23,27,33,80,38,86,48,90,81,46,57,49,83,78,79,76,87,74,85,79,78,81,81,84,86,78,80,80,135

pLDDT: mean 74.4, std 17.96, range [34.62, 94.12]

Foldseek 3Di:
DDPPPDLWDFPVPDDQQFFWKWWKWAQDPPRPDIDIDIDALWHWDCDCDVVDNHIDIPPQDPRIDTGTIHHHPDPPRGHPPPPVDDDDDPPPDDDD

Secondary structure (DSSP, 8-state):
---TT--PBPGGG--SSS-EEEEEEEEETTTTEEEEEEEEEE-EE---BTTB-S-EETT--TT-EEEEEEE---TT--------S-----------